Protein AF-A0A930YJN7-F1 (afdb_monomer)

Organism: NCBI:txid433664

Radius of gyration: 19.97 Å; Cα contacts (8 Å, |Δi|>4): 308; chains: 1; bounding box: 68×46×46 Å

Foldseek 3Di:
DDDDDPPCPVVPPADPVNCVPDPPDPDDLFFQEEEEELDDVSLVLQVVLVPDDADRYWYWYQPPLVCLQVDPALQQRWIQTPVHGIDTNVVVCPRGQEYEYEYAFQSRLSNLLSNLVSCVVVVHAYAYAYQYDDPRCPSNCVSNVVRHPHYHPPDDSCVVNVVNVVSSD

Structure (mmCIF, N/CA/C/O backbone):
data_AF-A0A930YJN7-F1
#
_entry.id   AF-A0A930YJN7-F1
#
loop_
_atom_site.group_PDB
_atom_site.id
_atom_site.type_symbol
_atom_site.label_atom_id
_atom_site.label_alt_id
_atom_site.label_comp_id
_atom_site.label_asym_id
_atom_site.label_entity_id
_atom_site.label_seq_id
_atom_site.pdbx_PDB_ins_code
_atom_site.Cartn_x
_atom_site.Cartn_y
_atom_site.Cartn_z
_atom_site.occupancy
_atom_site.B_iso_or_equiv
_atom_site.auth_seq_id
_atom_site.auth_comp_id
_atom_site.auth_asym_id
_atom_site.auth_atom_id
_atom_site.pdbx_PDB_model_num
ATOM 1 N N . MET A 1 1 ? -51.072 24.981 9.200 1.00 40.53 1 MET A N 1
ATOM 2 C CA . MET A 1 1 ? -50.042 25.678 10.003 1.00 40.53 1 MET A CA 1
ATOM 3 C C . MET A 1 1 ? -48.838 24.747 10.098 1.00 40.53 1 MET A C 1
ATOM 5 O O . MET A 1 1 ? -48.943 23.711 10.742 1.00 40.53 1 MET A O 1
ATOM 9 N N . ALA A 1 2 ? -47.772 25.014 9.342 1.00 50.84 2 ALA A N 1
ATOM 10 C CA . ALA A 1 2 ? -46.606 24.132 9.263 1.00 50.84 2 ALA A CA 1
ATOM 11 C C . ALA A 1 2 ? -45.735 24.295 10.519 1.00 50.84 2 ALA A C 1
ATOM 13 O O . ALA A 1 2 ? -45.372 25.415 10.877 1.00 50.84 2 ALA A O 1
ATOM 14 N N . ARG A 1 3 ? -45.435 23.189 11.209 1.00 53.50 3 ARG A N 1
ATOM 15 C CA . ARG A 1 3 ? -44.494 23.180 12.337 1.00 53.50 3 ARG A CA 1
ATOM 16 C C . ARG A 1 3 ? -43.059 23.188 11.791 1.00 53.50 3 ARG A C 1
ATOM 18 O O . ARG A 1 3 ? -42.763 22.349 10.943 1.00 53.50 3 ARG A O 1
ATOM 25 N N . PRO A 1 4 ? -42.170 24.076 12.267 1.00 57.50 4 PRO A N 1
ATOM 26 C CA . PRO A 1 4 ? -40.777 24.058 11.852 1.00 57.50 4 PRO A CA 1
ATOM 27 C C . PRO A 1 4 ? -40.095 22.803 12.404 1.00 57.50 4 PRO A C 1
ATOM 29 O O . PRO A 1 4 ? -40.222 22.490 13.591 1.00 57.50 4 PRO A O 1
ATOM 32 N N . ILE A 1 5 ? -39.369 22.083 11.549 1.00 58.59 5 ILE A N 1
ATOM 33 C CA . ILE A 1 5 ? -38.527 20.961 11.966 1.00 58.59 5 ILE A CA 1
ATOM 34 C C . ILE A 1 5 ? -37.281 21.580 12.605 1.00 58.59 5 ILE A C 1
ATOM 36 O O . ILE A 1 5 ? -36.411 22.110 11.921 1.00 58.59 5 ILE A O 1
ATOM 40 N N . LEU A 1 6 ? -37.228 21.592 13.937 1.00 59.53 6 LEU A N 1
ATOM 41 C CA . LEU A 1 6 ? -36.044 22.027 14.673 1.00 59.53 6 LEU A CA 1
ATOM 42 C C . LEU A 1 6 ? -34.861 21.124 14.293 1.00 59.53 6 LEU A C 1
ATOM 44 O O . LEU A 1 6 ? -34.946 19.902 14.440 1.00 59.53 6 LEU A O 1
ATOM 48 N N . HIS A 1 7 ? -33.746 21.743 13.893 1.00 54.53 7 HIS A N 1
ATOM 49 C CA . HIS A 1 7 ? -32.441 21.146 13.551 1.00 54.53 7 HIS A CA 1
ATOM 50 C C . HIS A 1 7 ? -31.805 20.260 14.660 1.00 54.53 7 HIS A C 1
ATOM 52 O O . HIS A 1 7 ? -30.674 19.813 14.525 1.00 54.53 7 HIS A O 1
ATOM 58 N N . ASN A 1 8 ? -32.524 19.979 15.754 1.00 55.72 8 ASN A N 1
ATOM 59 C CA . ASN A 1 8 ? -32.116 19.173 16.913 1.00 55.72 8 ASN A CA 1
ATOM 60 C C . ASN A 1 8 ? -32.830 17.795 16.970 1.00 55.72 8 ASN A C 1
ATOM 62 O O . ASN A 1 8 ? -32.676 17.031 17.917 1.00 55.72 8 ASN A O 1
ATOM 66 N N . SER A 1 9 ? -33.642 17.424 15.973 1.00 52.62 9 SER A N 1
ATOM 67 C CA . SER A 1 9 ? -34.319 16.110 16.017 1.00 52.62 9 SER A CA 1
ATOM 68 C C . SER A 1 9 ? -33.351 14.918 15.921 1.00 52.62 9 SER A C 1
ATOM 70 O O . SER A 1 9 ? -33.664 13.857 16.453 1.00 52.62 9 SER A O 1
ATOM 72 N N . CYS A 1 10 ? -32.153 15.096 15.347 1.00 55.66 10 CYS A N 1
ATOM 73 C CA . CYS A 1 10 ? -31.138 14.039 15.256 1.00 55.66 10 CYS A CA 1
ATOM 74 C C . CYS A 1 10 ? -30.540 13.642 16.619 1.00 55.66 10 CYS A C 1
ATOM 76 O O . CYS A 1 10 ? -30.138 12.498 16.791 1.00 55.66 10 CYS A O 1
ATOM 78 N N . ALA A 1 11 ? -30.517 14.543 17.611 1.00 55.44 11 ALA A N 1
ATOM 79 C CA . ALA A 1 11 ? -29.902 14.269 18.915 1.00 55.44 11 ALA A CA 1
ATOM 80 C C . ALA A 1 11 ? -30.804 13.471 19.878 1.00 55.44 11 ALA A C 1
ATOM 82 O O . ALA A 1 11 ? -30.324 12.964 20.888 1.00 55.44 11 ALA A O 1
ATOM 83 N N . ARG A 1 12 ? -32.11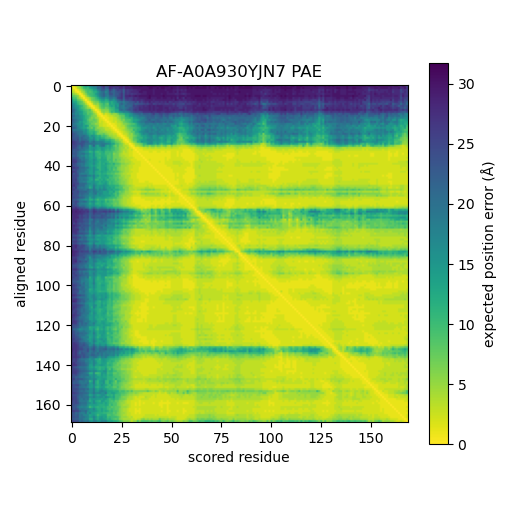2 13.358 19.590 1.00 52.56 12 ARG A N 1
ATOM 84 C 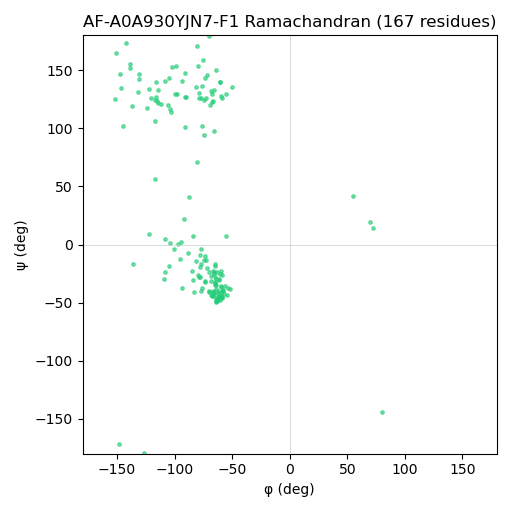CA . ARG A 1 12 ? -33.074 12.588 20.409 1.00 52.56 12 ARG A CA 1
ATOM 85 C C . ARG A 1 12 ? -33.473 11.242 19.801 1.00 52.56 12 ARG A C 1
ATOM 87 O O . ARG A 1 12 ? -34.292 10.538 20.385 1.00 52.56 12 ARG A O 1
ATOM 94 N N . ALA A 1 13 ? -32.910 10.886 18.651 1.00 56.56 13 ALA A N 1
ATOM 95 C CA . ALA A 1 13 ? -33.239 9.679 17.898 1.00 56.56 13 ALA A CA 1
ATOM 96 C C . ALA A 1 13 ? -32.409 8.458 18.340 1.00 56.56 13 ALA A C 1
ATOM 98 O O . ALA A 1 13 ? -31.905 7.711 17.506 1.00 56.56 13 ALA A O 1
ATOM 99 N N . THR A 1 14 ? -32.185 8.276 19.643 1.00 64.94 14 THR A N 1
ATOM 100 C CA . THR A 1 14 ? -31.508 7.068 20.134 1.00 64.94 14 THR A CA 1
ATOM 101 C C . THR A 1 14 ? -32.093 6.666 21.475 1.00 64.94 14 THR A C 1
ATOM 103 O O . THR A 1 14 ? -31.831 7.267 22.516 1.00 64.94 14 THR A O 1
ATOM 106 N N . THR A 1 15 ? -32.947 5.657 21.440 1.00 70.62 15 THR A N 1
ATOM 107 C CA . THR A 1 15 ? -33.506 5.009 22.622 1.00 70.62 15 THR A CA 1
ATOM 108 C C . THR A 1 15 ? -32.463 4.100 23.280 1.00 70.62 15 THR A C 1
ATOM 110 O O . THR A 1 15 ? -31.528 3.627 22.634 1.00 70.62 15 THR A O 1
ATOM 113 N N . ALA A 1 16 ? -32.646 3.783 24.565 1.00 71.06 16 ALA A N 1
ATOM 114 C CA . ALA A 1 16 ? -31.803 2.805 25.266 1.00 71.06 16 ALA A CA 1
ATOM 115 C C . ALA A 1 16 ? -31.844 1.396 24.623 1.00 71.06 16 ALA A C 1
ATOM 117 O O . ALA A 1 16 ? -30.926 0.598 24.790 1.00 71.06 16 ALA A O 1
ATOM 118 N N . ALA A 1 17 ? -32.903 1.083 23.866 1.00 72.38 17 ALA A N 1
ATOM 119 C CA . ALA A 1 17 ? -33.008 -0.156 23.097 1.00 72.38 17 ALA A CA 1
ATOM 120 C C . ALA A 1 17 ? -32.184 -0.122 21.796 1.00 72.38 17 ALA A C 1
ATOM 122 O O . ALA A 1 17 ? -31.742 -1.171 21.332 1.00 72.38 17 ALA A O 1
ATOM 123 N N . GLU A 1 18 ? -31.959 1.060 21.218 1.00 73.31 18 GLU A N 1
ATOM 124 C CA . GLU A 1 18 ? -31.126 1.260 20.025 1.00 73.31 18 GLU A CA 1
ATOM 125 C C . GLU A 1 18 ? -29.639 1.375 20.384 1.00 73.31 18 GLU A C 1
ATOM 127 O O . GLU A 1 18 ? -28.790 0.909 19.626 1.00 73.31 18 GLU A O 1
ATOM 132 N N . SER A 1 19 ? -29.301 1.900 21.569 1.00 74.94 19 SER A N 1
ATOM 133 C CA . SER A 1 19 ? -27.905 2.048 22.007 1.00 74.94 19 SER A CA 1
ATOM 134 C C . SER A 1 19 ? -27.163 0.720 22.158 1.00 74.94 19 SER A C 1
ATOM 136 O O . SER A 1 19 ? -25.947 0.707 22.026 1.00 74.94 19 SER A O 1
ATOM 138 N N . ARG A 1 20 ? -27.861 -0.407 22.364 1.00 76.12 20 ARG A N 1
ATOM 139 C CA . ARG A 1 20 ? -27.231 -1.744 22.421 1.00 76.12 20 ARG A CA 1
ATOM 140 C C . ARG A 1 20 ? -26.591 -2.186 21.099 1.00 76.12 20 ARG A C 1
ATOM 142 O O . ARG A 1 20 ? -25.828 -3.141 21.093 1.00 76.12 20 ARG A O 1
ATOM 149 N N . PHE A 1 21 ? -26.949 -1.537 19.988 1.00 78.06 21 PHE A N 1
ATOM 150 C CA . PHE A 1 21 ? -26.365 -1.786 18.671 1.00 78.06 21 PHE A CA 1
ATOM 151 C C . PHE A 1 21 ? -25.206 -0.829 18.352 1.00 78.06 21 PHE A C 1
ATOM 153 O O . PHE A 1 21 ? -24.655 -0.897 17.253 1.00 78.06 21 PHE A O 1
ATOM 160 N N . ARG A 1 22 ? -24.819 0.070 19.275 1.00 76.50 22 ARG A N 1
ATOM 161 C CA . ARG A 1 22 ? -23.608 0.879 19.096 1.00 76.50 22 ARG A CA 1
ATOM 162 C C . ARG A 1 22 ? -22.388 -0.024 19.119 1.00 76.50 22 ARG A C 1
ATOM 164 O O . ARG A 1 22 ? -22.221 -0.868 19.995 1.00 76.50 22 ARG A O 1
ATOM 171 N N . ILE A 1 23 ? -21.514 0.202 18.149 1.00 74.44 23 ILE A N 1
ATOM 172 C CA . ILE A 1 23 ? -20.166 -0.342 18.173 1.00 74.44 23 ILE A CA 1
ATOM 173 C C . ILE A 1 23 ? -19.395 0.489 19.198 1.00 74.44 23 ILE A C 1
ATOM 175 O O . ILE A 1 23 ? -18.882 1.558 18.880 1.00 74.44 23 ILE A O 1
ATOM 179 N N . ASP A 1 24 ? -19.344 0.000 20.433 1.00 74.50 24 ASP A N 1
ATOM 180 C CA . ASP A 1 24 ? -18.539 0.582 21.514 1.00 74.50 24 ASP A CA 1
ATOM 181 C C . ASP A 1 24 ? -17.138 -0.053 21.575 1.00 74.50 24 ASP A C 1
ATOM 183 O O . ASP A 1 24 ? -16.457 -0.022 22.601 1.00 74.50 24 ASP A O 1
ATOM 187 N N . VAL A 1 25 ? -16.693 -0.648 20.461 1.00 76.94 25 VAL A N 1
ATOM 188 C CA . VAL A 1 25 ? -15.333 -1.170 20.347 1.00 76.94 25 VAL A CA 1
ATOM 189 C C . VAL A 1 25 ? -14.355 0.013 20.352 1.00 76.94 25 VAL A C 1
ATOM 191 O O . VAL A 1 25 ? -14.550 0.966 19.587 1.00 76.94 25 VAL A O 1
ATOM 194 N N . PRO A 1 26 ? -13.302 -0.008 21.189 1.00 70.19 26 PRO A N 1
ATOM 195 C CA . PRO A 1 26 ? -12.254 0.996 21.119 1.00 70.19 26 PRO A CA 1
ATOM 196 C C . PRO A 1 26 ? -11.629 0.969 19.727 1.00 70.19 26 PRO A C 1
ATOM 198 O O . PRO A 1 26 ? -11.186 -0.080 19.258 1.00 70.19 26 PRO A O 1
ATOM 201 N N . ILE A 1 27 ? -11.591 2.119 19.056 1.00 67.44 27 ILE A N 1
ATOM 202 C CA . ILE A 1 27 ? -10.849 2.233 17.802 1.00 67.44 27 ILE A CA 1
ATOM 203 C C . ILE A 1 27 ? -9.372 2.079 18.157 1.00 67.44 27 ILE A C 1
ATOM 205 O O . ILE A 1 27 ? -8.868 2.824 19.002 1.00 67.44 27 ILE A O 1
ATOM 209 N N . ALA A 1 28 ? -8.702 1.105 17.534 1.00 69.75 28 ALA A N 1
ATOM 210 C CA . ALA A 1 28 ? -7.273 0.897 17.721 1.00 69.75 28 ALA A CA 1
ATOM 211 C C . ALA A 1 28 ? -6.525 2.233 17.535 1.00 69.75 28 ALA A C 1
ATOM 213 O O . ALA A 1 28 ? -6.849 2.996 16.618 1.00 69.75 28 ALA A O 1
ATOM 214 N N . PRO A 1 29 ? -5.569 2.559 18.421 1.00 68.25 29 PRO A N 1
ATOM 215 C CA . PRO A 1 29 ? -4.974 3.892 18.468 1.00 68.25 29 PRO A CA 1
ATOM 216 C C . PRO A 1 29 ? -4.191 4.243 17.195 1.00 68.25 29 PRO A C 1
ATOM 218 O O . PRO A 1 29 ? -4.152 5.420 16.832 1.00 68.25 29 PRO A O 1
ATOM 221 N N . CYS A 1 30 ? -3.628 3.233 16.524 1.00 76.25 30 CYS A N 1
ATOM 222 C CA . CYS A 1 30 ? -2.843 3.321 15.294 1.00 76.25 30 CYS A CA 1
ATOM 223 C C . CYS A 1 30 ? -3.082 2.053 14.462 1.00 76.25 30 CYS A C 1
ATOM 225 O O . CYS A 1 30 ? -3.274 0.982 15.041 1.00 76.25 30 CYS A O 1
ATOM 227 N N . ARG A 1 31 ? -3.065 2.170 13.131 1.00 83.75 31 ARG A N 1
ATOM 228 C CA . ARG A 1 31 ? -3.067 1.010 12.229 1.00 83.75 31 ARG A CA 1
ATOM 229 C C . ARG A 1 31 ? -1.632 0.616 11.921 1.00 83.75 31 ARG A C 1
ATOM 231 O O . ARG A 1 31 ? -0.876 1.463 11.454 1.00 83.75 31 ARG A O 1
ATOM 238 N N . ALA A 1 32 ? -1.281 -0.650 12.121 1.00 92.06 32 ALA A N 1
ATOM 239 C CA . ALA A 1 32 ? 0.020 -1.179 11.738 1.00 92.06 32 ALA A CA 1
ATOM 240 C C . ALA A 1 32 ? 0.152 -1.153 10.208 1.00 92.06 32 ALA A C 1
ATOM 242 O O . ALA A 1 32 ? -0.379 -2.023 9.515 1.00 92.06 32 ALA A O 1
ATOM 243 N N . ALA A 1 33 ? 0.812 -0.113 9.694 1.00 94.81 33 ALA A N 1
ATOM 244 C CA . ALA A 1 33 ? 0.974 0.122 8.266 1.00 94.81 33 ALA A CA 1
ATOM 245 C C . ALA A 1 33 ? 2.284 -0.470 7.734 1.00 94.81 33 ALA A C 1
ATOM 247 O O . ALA A 1 33 ? 3.336 -0.381 8.377 1.00 94.81 33 ALA A O 1
ATOM 248 N N . ARG A 1 34 ? 2.226 -1.042 6.533 1.00 96.75 34 ARG A N 1
ATOM 249 C CA . ARG A 1 34 ? 3.392 -1.413 5.724 1.00 96.75 34 ARG A CA 1
ATOM 250 C C . ARG A 1 34 ? 3.371 -0.615 4.442 1.00 96.75 34 ARG A C 1
ATOM 252 O O . ARG A 1 34 ? 2.371 -0.640 3.736 1.00 96.75 34 ARG A O 1
ATOM 259 N N . VAL A 1 35 ? 4.443 0.106 4.162 1.00 97.44 35 VAL A N 1
ATOM 260 C CA . VAL A 1 35 ? 4.577 0.928 2.961 1.00 97.44 35 VAL A CA 1
ATOM 261 C C . VAL A 1 35 ? 5.645 0.299 2.090 1.00 97.44 35 VAL A C 1
ATOM 263 O O . VAL A 1 35 ? 6.770 0.120 2.545 1.00 97.44 35 VAL A O 1
ATOM 266 N N . ILE A 1 36 ? 5.285 -0.074 0.867 1.00 97.62 36 ILE A N 1
ATOM 267 C CA . ILE A 1 36 ? 6.156 -0.830 -0.031 1.00 97.62 36 ILE A CA 1
ATOM 268 C C . ILE A 1 36 ? 6.296 -0.057 -1.341 1.00 97.62 36 ILE A C 1
ATOM 270 O O . ILE A 1 36 ? 5.303 0.148 -2.042 1.00 97.62 36 ILE A O 1
ATOM 274 N N . GLY A 1 37 ? 7.522 0.364 -1.656 1.00 97.44 37 GLY A N 1
ATOM 275 C CA . GLY A 1 37 ? 7.890 0.891 -2.970 1.00 97.44 37 GLY A CA 1
ATOM 276 C C . GLY A 1 37 ? 8.105 -0.260 -3.947 1.00 97.44 37 GLY A C 1
ATOM 277 O O . GLY A 1 37 ? 8.842 -1.200 -3.642 1.00 97.44 37 GLY A O 1
ATOM 278 N N . LEU A 1 38 ? 7.417 -0.213 -5.083 1.00 96.12 38 LEU A N 1
ATOM 279 C CA . LEU A 1 38 ? 7.366 -1.291 -6.070 1.00 96.12 38 LEU A CA 1
ATOM 280 C C . LEU A 1 38 ? 8.381 -1.132 -7.209 1.00 96.12 38 LEU A C 1
ATOM 282 O O . LEU A 1 38 ? 8.586 -2.075 -7.959 1.00 96.12 38 LEU A O 1
ATOM 286 N N . ASP A 1 39 ? 8.992 0.037 -7.338 1.00 94.25 39 ASP A N 1
ATOM 287 C CA . ASP A 1 39 ? 10.003 0.385 -8.341 1.00 94.25 39 ASP A CA 1
ATOM 288 C C . ASP A 1 39 ? 10.952 1.462 -7.792 1.00 94.25 39 ASP A C 1
ATOM 290 O O . ASP A 1 39 ? 10.638 2.111 -6.792 1.00 94.25 39 ASP A O 1
ATOM 294 N N . ASP A 1 40 ? 12.099 1.669 -8.436 1.00 93.06 40 ASP A N 1
ATOM 295 C CA . ASP A 1 40 ? 13.174 2.529 -7.918 1.00 93.06 40 ASP A CA 1
ATOM 296 C C . ASP A 1 40 ? 12.720 3.961 -7.580 1.00 93.06 40 ASP A C 1
ATOM 298 O O . ASP A 1 40 ? 13.056 4.484 -6.512 1.00 93.06 40 ASP A O 1
ATOM 302 N N . ASP A 1 41 ? 11.917 4.585 -8.443 1.00 93.56 41 ASP A N 1
ATOM 303 C CA . ASP A 1 41 ? 11.425 5.952 -8.235 1.00 93.56 41 ASP A CA 1
ATOM 304 C C . ASP A 1 41 ? 10.410 6.002 -7.080 1.00 93.56 41 ASP A C 1
ATOM 306 O O . ASP A 1 41 ? 10.450 6.900 -6.235 1.00 93.56 41 ASP A O 1
ATOM 310 N N . SER A 1 42 ? 9.516 5.012 -6.985 1.00 95.19 42 SER A N 1
ATOM 311 C CA . SER A 1 42 ? 8.586 4.904 -5.857 1.00 95.19 42 SER A CA 1
ATOM 312 C C . SER A 1 42 ? 9.307 4.637 -4.532 1.00 95.19 42 SER A C 1
ATOM 314 O O . SER A 1 42 ? 8.878 5.140 -3.493 1.00 95.19 42 SER A O 1
ATOM 316 N N . VAL A 1 43 ? 10.426 3.904 -4.551 1.00 95.94 43 VAL A N 1
ATOM 317 C CA . VAL A 1 43 ? 11.254 3.645 -3.366 1.00 95.94 43 VAL A CA 1
ATOM 318 C C . VAL A 1 43 ? 11.846 4.943 -2.823 1.00 95.94 43 VAL A C 1
ATOM 320 O O . VAL A 1 43 ? 11.911 5.090 -1.604 1.00 95.94 43 VAL A O 1
ATOM 323 N N . GLN A 1 44 ? 12.203 5.90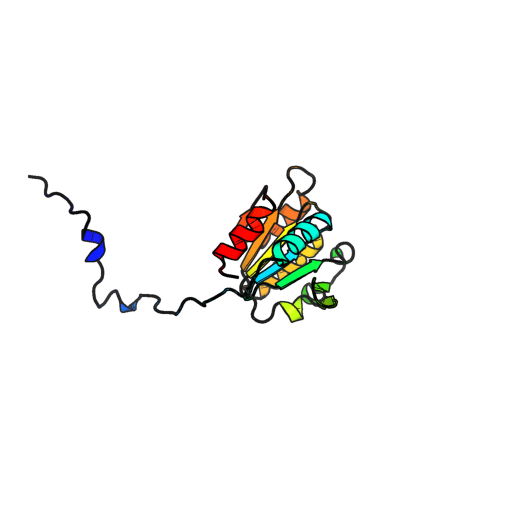8 -3.679 1.00 95.00 44 GLN A N 1
ATOM 324 C CA . GLN A 1 44 ? 12.643 7.229 -3.211 1.00 95.00 44 GLN A CA 1
ATOM 325 C C . GLN A 1 44 ? 11.532 7.951 -2.442 1.00 95.00 44 GLN A C 1
ATOM 327 O O . GLN A 1 44 ? 11.760 8.401 -1.324 1.00 95.00 44 GLN A O 1
ATOM 332 N N . VAL A 1 45 ? 10.305 7.970 -2.970 1.00 96.06 45 VAL A N 1
ATOM 333 C CA . VAL A 1 45 ? 9.154 8.592 -2.285 1.00 96.06 45 VAL A CA 1
ATOM 334 C C . VAL A 1 45 ? 8.842 7.907 -0.951 1.00 96.06 45 VAL A C 1
ATOM 336 O O . VAL A 1 45 ? 8.534 8.562 0.045 1.00 96.06 45 VAL A O 1
ATOM 339 N N . VAL A 1 46 ? 8.941 6.578 -0.910 1.00 96.88 46 VAL A N 1
ATOM 340 C CA . VAL A 1 46 ? 8.762 5.788 0.315 1.00 96.88 46 VAL A CA 1
ATOM 341 C C . VAL A 1 46 ? 9.866 6.094 1.333 1.00 96.88 46 VAL A C 1
ATOM 343 O O . VAL A 1 46 ? 9.567 6.228 2.519 1.00 96.88 46 VAL A O 1
ATOM 346 N N . ALA A 1 47 ? 11.115 6.246 0.890 1.00 95.81 47 ALA A N 1
ATOM 347 C CA . ALA A 1 47 ? 12.237 6.621 1.746 1.00 95.81 47 ALA A CA 1
ATOM 348 C C . ALA A 1 47 ? 12.097 8.048 2.294 1.00 95.81 47 ALA A C 1
ATOM 350 O O . ALA A 1 47 ? 12.322 8.270 3.482 1.00 95.81 47 ALA A O 1
ATOM 351 N N . ASP A 1 48 ? 11.663 9.003 1.474 1.00 95.25 48 ASP A N 1
ATOM 352 C CA . ASP A 1 48 ? 11.403 10.375 1.911 1.00 95.25 48 ASP A CA 1
ATOM 353 C C . ASP A 1 48 ? 10.317 10.403 2.992 1.00 95.25 48 ASP A C 1
ATOM 355 O O . ASP A 1 48 ? 10.528 10.963 4.069 1.00 95.25 48 ASP A O 1
ATOM 359 N N . ALA A 1 49 ? 9.201 9.701 2.773 1.00 95.06 49 ALA A N 1
ATOM 360 C CA . ALA A 1 49 ? 8.135 9.589 3.765 1.00 95.06 49 ALA A CA 1
ATOM 361 C C . ALA A 1 49 ? 8.598 8.911 5.065 1.00 95.06 49 ALA A C 1
ATOM 363 O O . ALA A 1 49 ? 8.090 9.250 6.134 1.00 95.06 49 ALA A O 1
ATOM 364 N N . ALA A 1 50 ? 9.563 7.988 5.011 1.00 95.12 50 ALA A N 1
ATOM 365 C CA . ALA A 1 50 ? 10.084 7.294 6.189 1.00 95.12 50 ALA A CA 1
ATOM 366 C C . ALA A 1 50 ? 10.802 8.222 7.190 1.00 95.12 50 ALA A C 1
ATOM 368 O O . ALA A 1 50 ? 10.933 7.857 8.358 1.00 95.12 50 ALA A O 1
ATOM 369 N N . HIS A 1 51 ? 11.227 9.422 6.772 1.00 92.94 51 HIS A N 1
ATOM 370 C CA . HIS A 1 51 ? 11.903 10.391 7.644 1.00 92.94 51 HIS A CA 1
ATOM 371 C C . HIS A 1 51 ? 10.973 11.071 8.665 1.00 92.94 51 HIS A C 1
ATOM 373 O O . HIS A 1 51 ? 11.452 11.703 9.609 1.00 92.94 51 HIS A O 1
ATOM 379 N N . GLU A 1 52 ? 9.655 10.944 8.505 1.00 91.00 52 GLU A N 1
ATOM 380 C CA . GLU A 1 52 ? 8.672 11.465 9.456 1.00 91.00 52 GLU A CA 1
ATOM 381 C C . GLU A 1 52 ? 8.504 10.538 10.684 1.00 91.00 52 GLU A C 1
ATOM 383 O O . GLU A 1 52 ? 8.742 9.329 10.610 1.00 91.00 52 GLU A O 1
ATOM 388 N N . PRO A 1 53 ? 8.087 11.061 11.857 1.00 87.50 53 PRO A N 1
ATOM 389 C CA . PRO A 1 53 ? 8.040 10.297 13.104 1.00 87.50 53 PRO A CA 1
ATOM 390 C C . PRO A 1 53 ? 6.792 9.401 13.203 1.00 87.50 53 PRO A C 1
ATOM 392 O O . PRO A 1 53 ? 5.886 9.641 14.010 1.00 87.50 53 PRO A O 1
ATOM 395 N N . TRP A 1 54 ? 6.750 8.338 12.402 1.00 92.69 54 TRP A N 1
ATOM 396 C CA . TRP A 1 54 ? 5.671 7.348 12.423 1.00 92.69 54 TRP A CA 1
ATOM 397 C C . TRP A 1 54 ? 5.747 6.428 13.639 1.00 92.69 54 TRP A C 1
ATOM 399 O O . TRP A 1 54 ? 6.824 6.018 14.081 1.00 92.69 54 TRP A O 1
ATOM 409 N N . ARG A 1 55 ? 4.591 6.050 14.190 1.00 87.19 55 ARG A N 1
ATOM 410 C CA . ARG A 1 55 ? 4.545 5.203 15.396 1.00 87.19 55 ARG A CA 1
ATOM 411 C C . ARG A 1 55 ? 4.683 3.721 15.073 1.00 87.19 55 ARG A C 1
ATOM 413 O O . ARG A 1 55 ? 5.337 2.975 15.800 1.00 87.19 55 ARG A O 1
ATOM 420 N N . THR A 1 56 ? 4.029 3.299 14.004 1.00 89.31 56 THR A N 1
ATOM 421 C CA . THR A 1 56 ? 3.771 1.904 13.639 1.00 89.31 56 THR A CA 1
ATOM 422 C C . THR A 1 56 ? 4.014 1.611 12.160 1.00 89.31 56 THR A C 1
ATOM 424 O O . THR A 1 56 ? 4.175 0.438 11.818 1.00 89.31 56 THR A O 1
ATOM 427 N N . ALA A 1 57 ? 4.090 2.636 11.301 1.00 94.25 57 ALA A N 1
ATOM 428 C CA . ALA A 1 57 ? 4.474 2.472 9.904 1.00 94.25 57 ALA A CA 1
ATOM 429 C C . ALA A 1 57 ? 5.886 1.885 9.776 1.00 94.25 57 ALA A C 1
ATOM 431 O O . ALA A 1 57 ? 6.810 2.244 10.518 1.00 94.25 57 ALA A O 1
ATOM 432 N N . ARG A 1 58 ? 6.044 0.974 8.820 1.00 95.38 58 ARG A N 1
ATOM 433 C CA . ARG A 1 58 ? 7.331 0.422 8.396 1.00 95.38 58 ARG A CA 1
ATOM 434 C C . ARG A 1 58 ? 7.429 0.488 6.879 1.00 95.38 58 ARG A C 1
ATOM 436 O O . ARG A 1 58 ? 6.406 0.364 6.202 1.00 95.38 58 ARG A O 1
ATOM 443 N N . PHE A 1 59 ? 8.640 0.698 6.379 1.00 96.81 59 PHE A N 1
ATOM 444 C CA . PHE A 1 59 ? 8.906 1.079 4.996 1.00 96.81 59 PHE A CA 1
ATOM 445 C C . PHE A 1 59 ? 9.835 0.062 4.342 1.00 96.81 59 PHE A C 1
ATOM 447 O O . PHE A 1 59 ? 10.841 -0.333 4.931 1.00 96.81 59 PHE A O 1
ATOM 454 N N . TYR A 1 60 ? 9.486 -0.355 3.130 1.00 97.00 60 TYR A N 1
ATOM 455 C CA . TYR A 1 60 ? 10.177 -1.412 2.406 1.00 97.00 60 TYR A CA 1
ATOM 456 C C . TYR A 1 60 ? 10.337 -1.055 0.932 1.00 97.00 60 TYR A C 1
ATOM 458 O O . TYR A 1 60 ? 9.499 -0.373 0.340 1.00 97.00 60 TYR A O 1
ATOM 466 N N . ALA A 1 61 ? 11.389 -1.592 0.334 1.00 95.69 61 ALA A N 1
ATOM 467 C CA . ALA A 1 61 ? 11.587 -1.684 -1.099 1.00 95.69 61 ALA A CA 1
ATOM 468 C C . ALA A 1 61 ? 11.346 -3.123 -1.569 1.00 95.69 61 ALA A C 1
ATOM 470 O O . ALA A 1 61 ? 11.700 -4.086 -0.879 1.00 95.69 61 ALA A O 1
ATOM 471 N N . CYS A 1 62 ? 10.762 -3.269 -2.752 1.00 91.94 62 CYS A N 1
ATOM 472 C CA . CYS A 1 62 ? 10.732 -4.536 -3.465 1.00 91.94 62 CYS A CA 1
ATOM 473 C C . CYS A 1 62 ? 11.954 -4.613 -4.390 1.00 91.94 62 CYS A C 1
ATOM 475 O O . CYS A 1 62 ? 11.956 -3.997 -5.448 1.00 91.94 62 CYS A O 1
ATOM 477 N N . ASP A 1 63 ? 12.995 -5.345 -3.985 1.00 72.56 63 ASP A N 1
ATOM 478 C CA . ASP A 1 63 ? 14.269 -5.384 -4.726 1.00 72.56 63 ASP A CA 1
ATOM 479 C C . ASP A 1 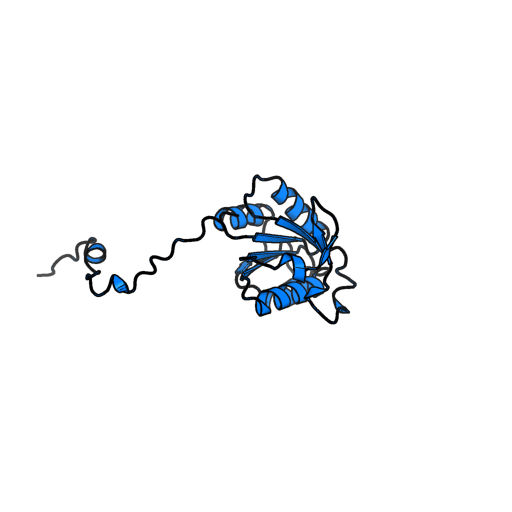63 ? 14.245 -6.317 -5.954 1.00 72.56 63 ASP A C 1
ATOM 481 O O . ASP A 1 63 ? 14.998 -6.096 -6.896 1.00 72.56 63 ASP A O 1
ATOM 485 N N . ASP A 1 64 ? 13.392 -7.349 -5.957 1.00 69.81 64 ASP A N 1
ATOM 486 C CA . ASP A 1 64 ? 13.379 -8.417 -6.977 1.00 69.81 64 ASP A CA 1
ATOM 487 C C . ASP A 1 64 ? 12.061 -8.444 -7.769 1.00 69.81 64 ASP A C 1
ATOM 489 O O . ASP A 1 64 ? 11.327 -9.433 -7.821 1.00 69.81 64 ASP A O 1
ATOM 493 N N . THR A 1 65 ? 11.714 -7.317 -8.387 1.00 71.69 65 THR A N 1
ATOM 494 C CA . THR A 1 65 ? 10.474 -7.196 -9.173 1.00 71.69 65 THR A CA 1
ATOM 495 C C . THR A 1 65 ? 10.467 -8.093 -10.412 1.00 71.69 65 THR A C 1
ATOM 497 O O . THR A 1 65 ? 9.413 -8.608 -10.788 1.00 71.69 65 THR A O 1
ATOM 500 N N . ALA A 1 66 ? 11.639 -8.331 -11.010 1.00 71.56 66 ALA A N 1
ATOM 501 C CA . ALA A 1 66 ? 11.803 -9.208 -12.165 1.00 71.56 66 ALA A CA 1
ATOM 502 C C . ALA A 1 66 ? 11.604 -10.690 -11.809 1.00 71.56 66 ALA A C 1
ATOM 504 O O . ALA A 1 66 ? 10.960 -11.417 -12.563 1.00 71.56 66 ALA A O 1
ATOM 505 N N . GLU A 1 67 ? 12.111 -11.128 -10.653 1.00 77.38 67 GLU A N 1
ATOM 506 C CA . GLU A 1 67 ? 11.954 -12.512 -10.186 1.00 77.38 67 GLU A CA 1
ATOM 507 C C . GLU A 1 67 ? 10.563 -12.770 -9.592 1.00 77.38 67 GLU A C 1
ATOM 509 O O . GLU A 1 67 ? 10.116 -13.916 -9.541 1.00 77.38 67 GLU A O 1
ATOM 514 N N . ALA A 1 68 ? 9.838 -11.715 -9.198 1.00 80.12 68 ALA A N 1
ATOM 515 C CA . ALA A 1 68 ? 8.514 -11.836 -8.600 1.00 80.12 68 ALA A CA 1
ATOM 516 C C . ALA A 1 68 ? 7.525 -12.611 -9.483 1.00 80.12 68 ALA A C 1
ATOM 518 O O . ALA A 1 68 ? 6.714 -13.355 -8.952 1.00 80.12 68 ALA A O 1
ATOM 519 N N . ALA A 1 69 ? 7.594 -12.477 -10.813 1.00 80.38 69 ALA A N 1
ATOM 520 C CA . ALA A 1 69 ? 6.657 -13.133 -11.731 1.00 80.38 69 ALA A CA 1
ATOM 521 C C . ALA A 1 69 ? 6.751 -14.672 -11.731 1.00 80.38 69 ALA A C 1
ATOM 523 O O . ALA A 1 69 ? 5.767 -15.340 -12.053 1.00 80.38 69 ALA A O 1
ATOM 524 N N . ASP A 1 70 ? 7.913 -15.220 -11.368 1.00 85.44 70 ASP A N 1
ATOM 525 C CA . ASP A 1 70 ? 8.185 -16.660 -11.373 1.00 85.44 70 ASP A CA 1
ATOM 526 C C . ASP A 1 70 ? 7.992 -17.305 -9.987 1.00 85.44 70 ASP A C 1
ATOM 528 O O . ASP A 1 70 ? 8.181 -18.516 -9.825 1.00 85.44 70 ASP A O 1
ATOM 532 N N . LEU A 1 71 ? 7.603 -16.521 -8.973 1.00 84.56 71 LEU A N 1
ATOM 533 C CA . LEU A 1 71 ? 7.420 -17.027 -7.616 1.00 84.56 71 LEU A CA 1
ATOM 534 C C . LEU A 1 71 ? 6.151 -17.893 -7.509 1.00 84.56 71 LEU A C 1
ATOM 536 O O . LEU A 1 71 ? 5.051 -17.436 -7.826 1.00 84.56 71 LEU A O 1
ATOM 540 N N . PRO A 1 72 ? 6.261 -19.138 -7.007 1.00 86.50 72 PRO A N 1
ATOM 541 C CA . PRO A 1 72 ? 5.106 -20.019 -6.849 1.00 86.50 72 PRO A CA 1
ATOM 542 C C . PRO A 1 72 ? 4.199 -19.599 -5.685 1.00 86.50 72 PRO A C 1
ATOM 544 O O . PRO A 1 72 ? 2.990 -19.818 -5.746 1.00 86.50 72 PRO A O 1
ATOM 547 N N . ASP A 1 73 ? 4.777 -19.012 -4.633 1.00 90.75 73 ASP A N 1
ATOM 548 C CA . ASP A 1 73 ? 4.076 -18.564 -3.432 1.00 90.75 73 ASP A CA 1
ATOM 549 C C . ASP A 1 73 ? 4.277 -17.048 -3.251 1.00 90.75 73 ASP A C 1
ATOM 551 O O . ASP A 1 73 ? 5.422 -16.587 -3.230 1.00 90.75 73 ASP A O 1
ATOM 555 N N . PRO A 1 74 ? 3.204 -16.243 -3.119 1.00 89.88 74 PRO A N 1
ATOM 556 C CA . PRO A 1 74 ? 3.338 -14.817 -2.834 1.00 89.88 74 PRO A CA 1
ATOM 557 C C . PRO A 1 74 ? 4.084 -14.495 -1.539 1.00 89.88 74 PRO A C 1
ATOM 559 O O . PRO A 1 74 ? 4.696 -13.432 -1.461 1.00 89.88 74 PRO A O 1
ATOM 562 N N . ASP A 1 75 ? 4.080 -15.380 -0.546 1.00 91.75 75 ASP A N 1
ATOM 563 C CA . ASP A 1 75 ? 4.744 -15.128 0.734 1.00 91.75 75 ASP A CA 1
ATOM 564 C C . ASP A 1 75 ? 6.276 -15.176 0.643 1.00 91.75 75 ASP A C 1
ATOM 566 O O . ASP A 1 75 ? 6.956 -14.591 1.492 1.00 91.75 75 ASP A O 1
ATOM 570 N N . ASP A 1 76 ? 6.821 -15.825 -0.391 1.00 91.88 76 ASP A N 1
ATOM 571 C CA . ASP A 1 76 ? 8.263 -15.922 -0.637 1.00 91.88 76 ASP A CA 1
ATOM 572 C C . ASP A 1 76 ? 8.858 -14.640 -1.244 1.00 91.88 76 ASP A C 1
ATOM 574 O O . ASP A 1 76 ? 10.086 -14.510 -1.303 1.00 91.88 76 ASP A O 1
ATOM 578 N N . LEU A 1 77 ? 8.018 -13.676 -1.649 1.00 92.94 77 LEU A N 1
ATOM 579 C CA . LEU A 1 77 ? 8.473 -12.387 -2.166 1.00 92.94 77 LEU A CA 1
ATOM 580 C C . LEU A 1 77 ? 9.391 -11.705 -1.147 1.00 92.94 77 LEU A C 1
ATOM 582 O O . LEU A 1 77 ? 9.055 -11.575 0.033 1.00 92.94 77 LEU A O 1
ATOM 586 N N . ARG A 1 78 ? 10.561 -11.256 -1.606 1.00 93.62 78 ARG A N 1
ATOM 587 C CA . ARG A 1 78 ? 11.549 -10.614 -0.740 1.00 93.62 78 ARG A CA 1
ATOM 588 C C . ARG A 1 78 ? 11.319 -9.113 -0.683 1.00 93.62 78 ARG A C 1
ATOM 590 O O . ARG A 1 78 ? 11.287 -8.435 -1.705 1.00 93.62 78 ARG A O 1
ATOM 597 N N . LEU A 1 79 ? 11.212 -8.607 0.536 1.00 93.88 79 LEU A N 1
ATOM 598 C CA . LEU A 1 79 ? 11.181 -7.185 0.832 1.00 93.88 79 LEU A CA 1
ATOM 599 C C . LEU A 1 79 ? 12.488 -6.790 1.500 1.00 93.88 79 LEU A C 1
ATOM 601 O O . LEU A 1 79 ? 12.995 -7.511 2.361 1.00 93.88 79 LEU A O 1
ATOM 605 N N . ARG A 1 80 ? 13.012 -5.622 1.155 1.00 94.75 80 ARG A N 1
ATOM 606 C CA . ARG A 1 80 ? 14.099 -4.990 1.894 1.00 94.75 80 ARG A CA 1
ATOM 607 C C . ARG A 1 80 ? 13.532 -3.865 2.731 1.00 94.75 80 ARG A C 1
ATOM 609 O O . ARG A 1 80 ? 12.998 -2.903 2.195 1.00 94.75 80 ARG A O 1
ATOM 616 N N . ASP A 1 81 ? 13.649 -4.002 4.042 1.00 93.12 81 ASP A N 1
ATOM 617 C CA . ASP A 1 81 ? 13.393 -2.902 4.968 1.00 93.12 81 ASP A CA 1
ATOM 618 C C . ASP A 1 81 ? 14.377 -1.757 4.660 1.00 93.12 81 ASP A C 1
ATOM 620 O O . ASP A 1 81 ? 15.539 -2.000 4.330 1.00 93.12 81 ASP A O 1
ATOM 624 N N . LEU A 1 82 ? 13.923 -0.506 4.712 1.00 89.88 82 LEU A N 1
ATOM 625 C CA . LEU A 1 82 ? 14.802 0.639 4.451 1.00 89.88 82 LEU A CA 1
ATOM 626 C C . LEU A 1 82 ? 15.833 0.870 5.568 1.00 89.88 82 LEU A C 1
ATOM 628 O O . LEU A 1 82 ? 16.906 1.408 5.297 1.00 89.88 82 LEU A O 1
ATOM 632 N N . ASP A 1 83 ? 15.551 0.402 6.785 1.00 84.50 83 ASP A N 1
ATOM 633 C CA . ASP A 1 83 ? 16.434 0.499 7.950 1.00 84.50 83 ASP A CA 1
ATOM 634 C C . ASP A 1 83 ? 17.122 -0.834 8.298 1.00 84.50 83 ASP A C 1
ATOM 636 O O . ASP A 1 83 ? 18.102 -0.861 9.052 1.00 84.50 83 ASP A O 1
ATOM 640 N N . ARG A 1 84 ? 16.603 -1.967 7.804 1.00 76.25 84 ARG A N 1
ATOM 641 C CA . ARG A 1 84 ? 17.070 -3.326 8.145 1.00 76.25 84 ARG A CA 1
ATOM 642 C C . ARG A 1 84 ? 17.411 -4.153 6.901 1.00 76.25 84 ARG A C 1
ATOM 644 O O . ARG A 1 84 ? 17.364 -3.693 5.772 1.00 76.25 84 ARG A O 1
ATOM 651 N N . GLY A 1 85 ? 17.836 -5.397 7.116 1.00 85.56 85 GLY A N 1
ATOM 652 C CA . GLY A 1 85 ? 18.116 -6.332 6.024 1.00 85.56 85 GLY A CA 1
ATOM 653 C C . GLY A 1 85 ? 16.855 -6.816 5.296 1.00 85.56 85 GLY A C 1
ATOM 654 O O . GLY A 1 85 ? 15.731 -6.476 5.655 1.00 85.56 85 GLY A O 1
ATOM 655 N N . GLY A 1 86 ? 17.054 -7.661 4.284 1.00 88.19 86 GLY A N 1
ATOM 656 C CA . GLY A 1 86 ? 15.956 -8.286 3.546 1.00 88.19 86 GLY A CA 1
ATOM 657 C C . GLY A 1 86 ? 15.219 -9.368 4.341 1.00 88.19 86 GLY A C 1
ATOM 658 O O . GLY A 1 86 ? 15.831 -10.130 5.093 1.00 88.19 86 GLY A O 1
ATOM 659 N N . MET A 1 87 ? 13.915 -9.481 4.108 1.00 91.31 87 MET A N 1
ATOM 660 C CA . MET A 1 87 ? 12.996 -10.435 4.729 1.00 91.31 87 MET A CA 1
ATOM 661 C C . MET A 1 87 ? 11.954 -10.940 3.728 1.00 91.31 87 MET A C 1
ATOM 663 O O . MET A 1 87 ? 11.907 -10.484 2.586 1.00 91.31 87 MET A O 1
ATOM 667 N N . ARG A 1 88 ? 11.149 -11.921 4.134 1.00 92.81 88 ARG A N 1
ATOM 668 C CA . ARG A 1 88 ? 10.049 -12.450 3.322 1.00 92.81 88 ARG A CA 1
ATOM 669 C C . ARG A 1 88 ? 8.763 -11.688 3.611 1.00 92.81 88 ARG A C 1
ATOM 671 O O . ARG A 1 88 ? 8.534 -11.276 4.747 1.00 92.81 88 ARG A O 1
ATOM 678 N N . LEU A 1 89 ? 7.912 -11.548 2.601 1.00 93.50 89 LEU A N 1
ATOM 679 C CA . LEU A 1 89 ? 6.621 -10.881 2.723 1.00 93.50 89 LEU A CA 1
ATOM 680 C C . LEU A 1 89 ? 5.741 -11.558 3.780 1.00 93.50 89 LEU A C 1
ATOM 682 O O . LEU A 1 89 ? 5.165 -10.870 4.619 1.00 93.50 89 LEU A O 1
ATOM 686 N N . GLY A 1 90 ? 5.659 -12.891 3.763 1.00 92.38 90 GLY A N 1
ATOM 687 C CA . GLY A 1 90 ? 4.799 -13.641 4.683 1.00 92.38 90 GLY A CA 1
ATOM 688 C C . GLY A 1 90 ? 5.106 -13.374 6.160 1.00 92.38 90 GLY A C 1
ATOM 689 O O . GLY A 1 90 ? 4.175 -13.213 6.949 1.00 92.38 90 GLY A O 1
ATOM 690 N N . ASP A 1 91 ? 6.393 -13.261 6.501 1.00 92.12 91 ASP A N 1
ATOM 691 C CA . ASP A 1 91 ? 6.861 -13.000 7.868 1.00 92.12 91 ASP A CA 1
ATOM 692 C C . ASP A 1 91 ? 6.503 -11.580 8.338 1.00 92.12 91 ASP A C 1
ATOM 694 O O . ASP A 1 91 ? 6.252 -11.352 9.519 1.00 92.12 91 ASP A O 1
ATOM 698 N N . GLU A 1 92 ? 6.458 -10.611 7.421 1.00 92.88 92 GLU A N 1
ATOM 699 C CA . GLU A 1 92 ? 6.183 -9.210 7.755 1.00 92.88 92 GLU A CA 1
ATOM 700 C C . GLU A 1 92 ? 4.685 -8.889 7.849 1.00 92.88 92 GLU A C 1
ATOM 702 O O . GLU A 1 92 ? 4.287 -7.923 8.500 1.00 92.88 92 GLU A O 1
ATOM 707 N N . LEU A 1 93 ? 3.824 -9.683 7.211 1.00 93.88 93 LEU A N 1
ATOM 708 C CA . LEU A 1 93 ? 2.381 -9.429 7.191 1.00 93.88 93 LEU A CA 1
ATOM 709 C C . LEU A 1 93 ? 1.657 -9.824 8.493 1.00 93.88 93 LEU A C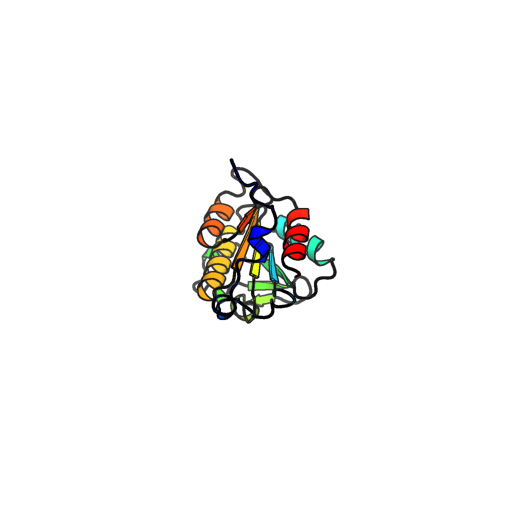 1
ATOM 711 O O . LEU A 1 93 ? 0.450 -9.589 8.618 1.00 93.88 93 LEU A O 1
ATOM 715 N N . GLU A 1 94 ? 2.347 -10.410 9.474 1.00 91.00 94 GLU A N 1
ATOM 716 C CA . GLU A 1 94 ? 1.745 -10.774 10.758 1.00 91.00 94 GLU A CA 1
ATOM 717 C C . GLU A 1 94 ? 1.346 -9.526 11.571 1.00 91.00 94 GLU A C 1
ATOM 719 O O . GLU A 1 94 ? 2.159 -8.657 11.881 1.00 91.00 94 GLU A O 1
ATOM 724 N N . GLY A 1 95 ? 0.060 -9.426 11.931 1.00 87.81 95 GLY A N 1
ATOM 725 C CA . GLY A 1 95 ? -0.465 -8.304 12.721 1.00 87.81 95 GLY A CA 1
ATOM 726 C C . GLY A 1 95 ? -0.576 -6.973 11.966 1.00 87.81 95 GLY A C 1
ATOM 727 O O . GLY A 1 95 ? -0.753 -5.932 12.598 1.00 87.81 95 GLY A O 1
ATOM 728 N N . VAL A 1 96 ? -0.475 -6.989 10.635 1.00 94.62 96 VAL A N 1
ATOM 729 C CA . VAL A 1 96 ? -0.619 -5.802 9.782 1.00 94.62 96 VAL A CA 1
ATOM 730 C C . VAL A 1 96 ? -2.095 -5.481 9.545 1.00 94.62 96 VAL A C 1
ATOM 732 O O . VAL A 1 96 ? -2.899 -6.356 9.235 1.00 94.62 96 VAL A O 1
ATOM 735 N N . ASP A 1 97 ? -2.452 -4.201 9.644 1.00 93.50 97 ASP A N 1
ATOM 736 C CA . ASP A 1 97 ? -3.813 -3.724 9.370 1.00 93.50 97 ASP A CA 1
ATOM 737 C C . ASP A 1 97 ? -3.974 -3.247 7.922 1.00 93.50 97 ASP A C 1
ATOM 739 O O . ASP A 1 97 ? -5.040 -3.394 7.307 1.00 93.50 97 ASP A O 1
ATOM 743 N N . VAL A 1 98 ? -2.927 -2.605 7.396 1.00 95.25 98 VAL A N 1
ATOM 744 C CA . VAL A 1 98 ? -2.944 -1.932 6.099 1.00 95.25 98 VAL A CA 1
ATOM 745 C C . VAL A 1 98 ? -1.591 -2.024 5.400 1.00 95.25 98 VAL A C 1
ATOM 747 O O . VAL A 1 98 ? -0.551 -1.748 5.994 1.00 95.25 98 VAL A O 1
ATOM 750 N N . THR A 1 99 ? -1.625 -2.344 4.111 1.00 97.44 99 THR A N 1
ATOM 751 C CA . THR A 1 99 ? -0.464 -2.303 3.221 1.00 97.44 99 THR A CA 1
ATOM 752 C C . THR A 1 99 ? -0.697 -1.241 2.156 1.00 97.44 99 THR A C 1
ATOM 754 O O . THR A 1 99 ? -1.697 -1.280 1.437 1.00 97.44 99 THR A O 1
ATOM 757 N N . VAL A 1 100 ? 0.216 -0.282 2.066 1.00 97.81 100 VAL A N 1
ATOM 758 C CA . VAL A 1 100 ? 0.251 0.772 1.055 1.00 97.81 100 VAL A CA 1
ATOM 759 C C . VAL A 1 100 ? 1.318 0.396 0.033 1.00 97.81 100 VAL A C 1
ATOM 761 O O . VAL A 1 100 ? 2.498 0.335 0.363 1.00 97.81 100 VAL A O 1
ATOM 764 N N . MET A 1 101 ? 0.902 0.128 -1.198 1.00 97.94 101 MET A N 1
ATOM 765 C CA . MET A 1 101 ? 1.802 -0.115 -2.321 1.00 97.94 101 MET A CA 1
ATOM 766 C C . MET A 1 101 ? 1.958 1.165 -3.134 1.00 97.94 101 MET A C 1
ATOM 768 O O . MET A 1 101 ? 0.954 1.775 -3.506 1.00 97.94 101 MET A O 1
ATOM 772 N N . VAL A 1 102 ? 3.196 1.561 -3.409 1.00 97.88 102 VAL A N 1
ATOM 773 C CA . VAL A 1 102 ? 3.522 2.773 -4.166 1.00 97.88 102 VAL A CA 1
ATOM 774 C C . VAL A 1 102 ? 4.215 2.364 -5.458 1.00 97.88 102 VAL A C 1
ATOM 776 O O . VAL A 1 102 ? 5.189 1.622 -5.410 1.00 97.88 102 VAL A O 1
ATOM 779 N N . ALA A 1 103 ? 3.708 2.834 -6.595 1.00 96.69 103 ALA A N 1
ATOM 780 C CA . ALA A 1 103 ? 4.297 2.599 -7.911 1.00 96.69 103 ALA A CA 1
ATOM 781 C C . ALA A 1 103 ? 4.429 3.913 -8.688 1.00 96.69 103 ALA A C 1
ATOM 783 O O . ALA A 1 103 ? 3.550 4.777 -8.638 1.00 96.69 103 ALA A O 1
ATOM 784 N N . SER A 1 104 ? 5.507 4.059 -9.443 1.00 95.25 104 SER A N 1
ATOM 785 C CA . SER A 1 104 ? 5.723 5.121 -10.425 1.00 95.25 104 SER A CA 1
ATOM 786 C C . SER A 1 104 ? 5.650 4.599 -11.865 1.00 95.25 104 SER A C 1
ATOM 788 O O . SER A 1 104 ? 5.346 5.371 -12.780 1.00 95.25 104 SER A O 1
ATOM 790 N N . ASN A 1 105 ? 5.889 3.297 -12.061 1.00 94.19 105 ASN A N 1
ATOM 791 C CA . ASN A 1 105 ? 5.930 2.631 -13.356 1.00 94.19 105 ASN A CA 1
ATOM 792 C C . ASN A 1 105 ? 5.447 1.161 -13.260 1.00 94.19 105 ASN A C 1
ATOM 794 O O . ASN A 1 105 ? 4.893 0.743 -12.243 1.00 94.19 105 ASN A O 1
ATOM 798 N N . ASP A 1 106 ? 5.593 0.398 -14.345 1.00 93.88 106 ASP A N 1
ATOM 799 C CA . ASP A 1 106 ? 5.095 -0.977 -14.471 1.00 93.88 106 ASP A CA 1
ATOM 800 C C . ASP A 1 106 ? 6.067 -2.064 -13.986 1.00 93.88 106 ASP A C 1
ATOM 802 O O . ASP A 1 106 ? 5.661 -3.227 -13.899 1.00 93.88 106 ASP A O 1
ATOM 806 N N . ASP A 1 107 ? 7.308 -1.721 -13.630 1.00 93.00 107 ASP A N 1
ATOM 807 C CA . ASP A 1 107 ? 8.344 -2.697 -13.264 1.00 93.00 107 ASP A CA 1
ATOM 808 C C . ASP A 1 107 ? 7.907 -3.538 -12.056 1.00 93.00 107 ASP A C 1
ATOM 810 O O . ASP A 1 107 ? 8.131 -4.745 -12.003 1.00 93.00 107 ASP A O 1
ATOM 814 N N . GLY A 1 108 ? 7.182 -2.924 -11.121 1.00 92.69 108 GLY A N 1
ATOM 815 C CA . GLY A 1 108 ? 6.660 -3.564 -9.919 1.00 92.69 108 GLY A CA 1
ATOM 816 C C . GLY A 1 108 ? 5.329 -4.310 -10.061 1.00 92.69 108 GLY A C 1
ATOM 817 O O . GLY A 1 108 ? 4.763 -4.735 -9.052 1.00 92.69 108 GLY A O 1
ATOM 818 N N . ALA A 1 109 ? 4.776 -4.471 -11.268 1.00 94.50 109 ALA A N 1
ATOM 819 C CA . ALA A 1 109 ? 3.434 -5.036 -11.467 1.00 94.50 109 ALA A CA 1
ATOM 820 C C . ALA A 1 109 ? 3.280 -6.474 -10.922 1.00 94.50 109 ALA A C 1
ATOM 822 O O . ALA A 1 109 ? 2.276 -6.802 -10.279 1.00 94.50 109 ALA A O 1
ATOM 823 N N . ALA A 1 110 ? 4.286 -7.330 -11.127 1.00 93.88 110 ALA A N 1
ATOM 824 C CA . ALA A 1 110 ? 4.279 -8.696 -10.601 1.00 93.88 110 ALA A CA 1
ATOM 825 C C . ALA A 1 110 ? 4.296 -8.702 -9.063 1.00 93.88 110 ALA A C 1
ATOM 827 O O . ALA A 1 110 ? 3.434 -9.319 -8.432 1.00 93.88 110 ALA A O 1
ATOM 828 N N . ALA A 1 111 ? 5.200 -7.929 -8.455 1.00 95.06 111 ALA A N 1
ATOM 829 C CA . ALA A 1 111 ? 5.270 -7.760 -7.006 1.00 95.06 111 ALA A CA 1
ATOM 830 C C . ALA A 1 111 ? 3.950 -7.230 -6.421 1.00 95.06 111 ALA A C 1
ATOM 832 O O . ALA A 1 111 ? 3.456 -7.765 -5.428 1.00 95.06 111 ALA A O 1
ATOM 833 N N . ALA A 1 112 ? 3.320 -6.251 -7.078 1.00 95.88 112 ALA A N 1
ATOM 834 C CA . ALA A 1 112 ? 2.021 -5.714 -6.677 1.00 95.88 112 ALA A CA 1
ATOM 835 C C . ALA A 1 112 ? 0.928 -6.794 -6.627 1.00 95.88 112 ALA A C 1
ATOM 837 O O . ALA A 1 112 ? 0.104 -6.810 -5.709 1.00 95.88 112 ALA A O 1
ATOM 838 N N . SER A 1 113 ? 0.937 -7.720 -7.591 1.00 95.44 113 SER A N 1
ATOM 839 C CA . SER A 1 113 ? 0.005 -8.849 -7.621 1.00 95.44 113 SER A CA 1
ATOM 840 C C . SER A 1 113 ? 0.244 -9.819 -6.463 1.00 95.44 113 SER A C 1
ATOM 842 O O . SER A 1 113 ? -0.717 -10.215 -5.802 1.00 95.44 113 SER A O 1
ATOM 844 N N . HIS A 1 114 ? 1.503 -10.166 -6.174 1.00 95.25 114 HIS A N 1
ATOM 845 C CA . HIS A 1 114 ? 1.848 -11.047 -5.053 1.00 95.25 114 HIS A CA 1
ATOM 846 C C . HIS A 1 114 ? 1.491 -10.421 -3.704 1.00 95.25 114 HIS A C 1
ATOM 848 O O . HIS A 1 114 ? 0.820 -11.058 -2.891 1.00 95.25 114 HIS A O 1
ATOM 854 N N . ILE A 1 115 ? 1.848 -9.152 -3.490 1.00 96.19 115 ILE A N 1
ATOM 855 C CA . ILE A 1 115 ? 1.518 -8.421 -2.261 1.00 96.19 115 ILE A CA 1
ATOM 856 C C . ILE A 1 115 ? 0.003 -8.301 -2.100 1.00 96.19 115 ILE A C 1
ATOM 858 O O . ILE A 1 115 ? -0.529 -8.582 -1.024 1.00 96.19 115 ILE A O 1
ATOM 862 N N . GLY A 1 116 ? -0.705 -7.917 -3.164 1.00 96.19 116 GLY A N 1
ATOM 863 C CA . GLY A 1 116 ? -2.160 -7.803 -3.163 1.00 96.19 116 GLY A CA 1
ATOM 864 C C . GLY A 1 116 ? -2.851 -9.124 -2.822 1.00 96.19 116 GLY A C 1
ATOM 865 O O . GLY A 1 116 ? -3.742 -9.149 -1.969 1.00 96.19 116 GLY A O 1
ATOM 866 N N . LEU A 1 117 ? -2.399 -10.233 -3.414 1.00 95.88 117 LEU A N 1
ATOM 867 C CA . LEU A 1 117 ? -2.911 -11.571 -3.123 1.00 95.88 117 LEU A CA 1
ATOM 868 C C . LEU A 1 117 ? -2.627 -11.987 -1.672 1.00 95.88 117 LEU A C 1
ATOM 870 O O . LEU A 1 117 ? -3.554 -12.385 -0.964 1.00 95.88 117 LEU A O 1
ATOM 874 N N . ALA A 1 118 ? -1.386 -11.838 -1.200 1.00 96.12 118 ALA A N 1
ATOM 875 C CA . ALA A 1 118 ? -0.991 -12.168 0.171 1.00 96.12 118 ALA A CA 1
ATOM 876 C C . ALA A 1 118 ? -1.785 -11.372 1.218 1.00 96.12 118 ALA A C 1
ATOM 878 O O . ALA A 1 118 ? -2.195 -11.930 2.241 1.00 96.12 118 ALA A O 1
ATOM 879 N N . CYS A 1 119 ? -2.038 -10.086 0.957 1.00 96.69 119 CYS A N 1
ATOM 880 C CA . CYS A 1 119 ? -2.873 -9.234 1.804 1.00 96.69 119 CYS A CA 1
ATOM 881 C C . CYS A 1 119 ? -4.339 -9.681 1.781 1.00 96.69 119 CYS A C 1
ATOM 883 O O . CYS A 1 119 ? -4.973 -9.779 2.833 1.00 96.69 119 CYS A O 1
ATOM 885 N N . SER A 1 120 ? -4.873 -9.987 0.594 1.00 95.25 120 SER A N 1
ATOM 886 C CA . SER A 1 120 ? -6.261 -10.421 0.407 1.00 95.25 120 SER A CA 1
ATOM 887 C C . SER A 1 120 ? -6.567 -11.706 1.178 1.00 95.25 120 SER A C 1
ATOM 889 O O . SER A 1 120 ? -7.564 -11.760 1.902 1.00 95.25 120 SER A O 1
ATOM 891 N N . LEU A 1 121 ? -5.669 -12.696 1.113 1.00 94.62 121 LEU A N 1
ATOM 892 C CA . LEU A 1 121 ? -5.787 -13.964 1.844 1.00 94.62 121 LEU A CA 1
ATOM 893 C C . LEU A 1 121 ? -5.817 -13.777 3.372 1.00 94.62 121 LEU A C 1
ATOM 895 O O . LEU A 1 121 ? -6.395 -14.599 4.080 1.00 94.62 121 LEU A O 1
ATOM 899 N N . ARG A 1 122 ? -5.237 -12.681 3.877 1.00 94.75 122 ARG A N 1
ATOM 900 C CA . ARG A 1 122 ? -5.140 -12.349 5.309 1.00 94.75 122 ARG A CA 1
ATOM 901 C C . ARG A 1 122 ? -6.168 -11.317 5.781 1.00 94.75 122 ARG A C 1
ATOM 903 O O . ARG A 1 122 ? -6.221 -11.008 6.966 1.00 94.75 122 ARG A O 1
ATOM 910 N N . GLY A 1 123 ? -6.986 -10.769 4.880 1.00 94.38 123 GLY A N 1
ATOM 911 C CA . GLY A 1 123 ? -7.936 -9.701 5.208 1.00 94.38 123 GLY A CA 1
ATOM 912 C C . GLY A 1 123 ? -7.283 -8.348 5.519 1.00 94.38 123 GLY A C 1
ATOM 913 O O . GLY A 1 123 ? -7.923 -7.488 6.128 1.00 94.38 123 GLY A O 1
ATOM 914 N N . ILE A 1 124 ? -6.035 -8.146 5.093 1.00 96.19 124 ILE A N 1
ATOM 915 C CA . ILE A 1 124 ? -5.291 -6.894 5.262 1.00 96.19 124 ILE A CA 1
ATOM 916 C C . ILE A 1 124 ? -5.813 -5.873 4.249 1.00 96.19 124 ILE A C 1
ATOM 918 O O . ILE A 1 124 ? -6.050 -6.196 3.083 1.00 96.19 124 ILE A O 1
ATOM 922 N N . THR A 1 125 ? -6.021 -4.624 4.675 1.00 95.62 125 THR A N 1
ATOM 923 C CA . THR A 1 125 ? -6.492 -3.582 3.753 1.00 95.62 125 THR A CA 1
ATOM 924 C C . THR A 1 125 ? -5.363 -3.144 2.834 1.00 95.62 125 THR A C 1
ATOM 926 O O . THR A 1 125 ? -4.335 -2.671 3.297 1.00 95.62 125 THR A O 1
ATOM 929 N N . THR A 1 126 ? -5.577 -3.228 1.527 1.00 96.62 126 THR A N 1
ATOM 930 C CA . THR A 1 126 ? -4.606 -2.748 0.543 1.00 96.62 126 THR A CA 1
ATOM 931 C C . THR A 1 126 ? -4.997 -1.367 0.022 1.00 96.62 126 THR A C 1
ATOM 933 O O . THR A 1 126 ? -6.134 -1.164 -0.417 1.00 96.62 126 THR A O 1
ATOM 936 N N . ALA A 1 127 ? -4.052 -0.431 0.043 1.00 96.69 127 ALA A N 1
ATOM 937 C CA . ALA A 1 127 ? -4.136 0.855 -0.638 1.00 96.69 127 ALA A CA 1
ATOM 938 C C . ALA A 1 127 ? -3.040 0.944 -1.709 1.00 96.69 127 ALA A C 1
ATOM 940 O O . ALA A 1 127 ? -1.920 0.498 -1.479 1.00 96.69 127 ALA A O 1
ATOM 941 N N . GLY A 1 128 ? -3.360 1.504 -2.872 1.00 96.62 128 GLY A N 1
ATOM 942 C CA . GLY A 1 128 ? -2.393 1.772 -3.935 1.00 96.62 128 GLY A CA 1
ATOM 943 C C . GLY A 1 128 ? -2.228 3.271 -4.169 1.00 96.62 128 GLY A C 1
ATOM 944 O O . GLY A 1 128 ? -3.227 3.982 -4.296 1.00 96.62 128 GLY A O 1
ATOM 945 N N . LEU A 1 129 ? -0.985 3.736 -4.258 1.00 97.19 129 LEU A N 1
ATOM 946 C CA . LEU A 1 129 ? -0.616 5.070 -4.728 1.00 97.19 129 LEU A CA 1
ATOM 947 C C . LEU A 1 129 ? 0.165 4.924 -6.030 1.00 97.19 129 LEU A C 1
ATOM 949 O O . LEU A 1 129 ? 1.199 4.261 -6.057 1.00 97.19 129 LEU A O 1
ATOM 953 N N . VAL A 1 130 ? -0.324 5.535 -7.105 1.00 96.81 130 VAL A N 1
ATOM 954 C CA . VAL A 1 130 ? 0.347 5.492 -8.407 1.00 96.81 130 VAL A CA 1
ATOM 955 C C . VAL A 1 130 ? 0.746 6.903 -8.807 1.00 96.81 130 VAL A C 1
ATOM 957 O O . VAL A 1 130 ? -0.112 7.707 -9.160 1.00 96.81 130 VAL A O 1
ATOM 960 N N . LEU A 1 131 ? 2.043 7.197 -8.728 1.00 93.94 131 LEU A N 1
ATOM 961 C CA . LEU A 1 131 ? 2.618 8.529 -8.950 1.00 93.94 131 LEU A CA 1
ATOM 962 C C . LEU A 1 131 ? 2.623 8.920 -10.437 1.00 93.94 131 LEU A C 1
ATOM 964 O O . LEU A 1 131 ? 2.493 10.087 -10.798 1.00 93.94 131 LEU A O 1
ATOM 968 N N . GLY A 1 132 ? 2.775 7.926 -11.315 1.00 83.81 132 GLY A N 1
ATOM 969 C CA . GLY A 1 132 ? 2.791 8.117 -12.761 1.00 83.81 132 GLY A CA 1
ATOM 970 C C . GLY A 1 132 ? 1.396 8.255 -13.377 1.00 83.81 132 GLY A C 1
ATOM 971 O O . GLY A 1 132 ? 0.361 8.016 -12.754 1.00 83.81 132 GLY A O 1
ATOM 972 N N . SER A 1 133 ? 1.364 8.617 -14.659 1.00 80.19 133 SER A N 1
ATOM 973 C CA . SER A 1 133 ? 0.128 8.691 -15.440 1.00 80.19 133 SER A CA 1
ATOM 974 C C . SER A 1 133 ? 0.322 8.138 -16.850 1.00 80.19 133 SER A C 1
ATOM 976 O O . SER A 1 133 ? 1.425 8.114 -17.391 1.00 80.19 133 SER A O 1
ATOM 978 N N . GLY A 1 134 ? -0.772 7.690 -17.467 1.00 84.31 134 GLY A N 1
ATOM 979 C CA . GLY A 1 134 ? -0.750 7.176 -18.834 1.00 84.31 134 GLY A CA 1
ATOM 980 C C . GLY A 1 134 ? -0.258 5.732 -18.932 1.00 84.31 134 GLY A C 1
ATOM 981 O O . GLY A 1 134 ? -0.592 4.892 -18.101 1.00 84.31 134 GLY A O 1
ATOM 982 N N . SER A 1 135 ? 0.471 5.422 -20.005 1.00 83.75 135 SER A N 1
ATOM 983 C CA . SER A 1 135 ? 0.830 4.045 -20.363 1.00 83.75 135 SER A CA 1
ATOM 984 C C . SER A 1 135 ? 1.968 3.450 -19.540 1.00 83.75 135 SER A C 1
ATOM 986 O O . SER A 1 135 ? 2.122 2.239 -19.573 1.00 83.75 135 SER A O 1
ATOM 988 N N . SER A 1 136 ? 2.757 4.262 -18.833 1.00 85.75 136 SER A N 1
ATOM 989 C CA . SER A 1 136 ? 3.896 3.780 -18.038 1.00 85.75 136 SER A CA 1
ATOM 990 C C . SER A 1 136 ? 3.493 3.075 -16.743 1.00 85.75 136 SER A C 1
ATOM 992 O O . SER A 1 136 ? 4.345 2.454 -16.128 1.00 85.75 136 SER A O 1
ATOM 994 N N . VAL A 1 137 ? 2.226 3.201 -16.328 1.00 92.50 137 VAL A N 1
ATOM 995 C CA . VAL A 1 137 ? 1.676 2.648 -15.075 1.00 92.50 137 VAL A CA 1
ATOM 996 C C . VAL A 1 137 ? 0.485 1.711 -15.307 1.00 92.50 137 VAL A C 1
ATOM 998 O O . VAL A 1 137 ? -0.250 1.363 -14.378 1.00 92.50 137 VAL A O 1
ATOM 1001 N N . ALA A 1 138 ? 0.209 1.352 -16.562 1.00 93.19 138 ALA A N 1
ATOM 1002 C CA . ALA A 1 138 ? -0.983 0.590 -16.910 1.00 93.19 138 ALA A CA 1
ATOM 1003 C C . ALA A 1 138 ? -0.948 -0.838 -16.334 1.00 93.19 138 ALA A C 1
ATOM 1005 O O . ALA A 1 138 ? -1.975 -1.328 -15.854 1.00 93.19 138 ALA A O 1
ATOM 1006 N N . GLY A 1 139 ? 0.215 -1.489 -16.354 1.00 93.38 139 GLY A N 1
ATOM 1007 C CA . GLY A 1 139 ? 0.453 -2.809 -15.771 1.00 93.38 139 GLY A CA 1
ATOM 1008 C C . GLY A 1 139 ? 0.382 -2.813 -14.243 1.00 93.38 139 GLY A C 1
ATOM 1009 O O . GLY A 1 139 ? -0.291 -3.673 -13.664 1.00 93.38 139 GLY A O 1
ATOM 1010 N N . ALA A 1 140 ? 0.981 -1.823 -13.581 1.00 93.19 140 ALA A N 1
ATOM 1011 C CA . ALA A 1 140 ? 0.887 -1.648 -12.135 1.00 93.19 140 ALA A CA 1
ATOM 1012 C C . ALA A 1 140 ? -0.570 -1.425 -11.707 1.00 93.19 140 ALA A C 1
ATOM 1014 O O . ALA A 1 140 ? -1.066 -2.093 -10.800 1.00 93.19 140 ALA A O 1
ATOM 1015 N N . LEU A 1 141 ? -1.315 -0.570 -12.417 1.00 94.56 141 LEU A N 1
ATOM 1016 C CA . LEU A 1 141 ? -2.744 -0.362 -12.166 1.00 94.56 141 LEU A CA 1
ATOM 1017 C C . LEU A 1 141 ? -3.564 -1.636 -12.367 1.00 94.56 141 LEU A C 1
ATOM 1019 O O . LEU A 1 141 ? -4.427 -1.943 -11.543 1.00 94.56 141 LEU A O 1
ATOM 1023 N N . ALA A 1 142 ? -3.323 -2.376 -13.450 1.00 95.75 142 A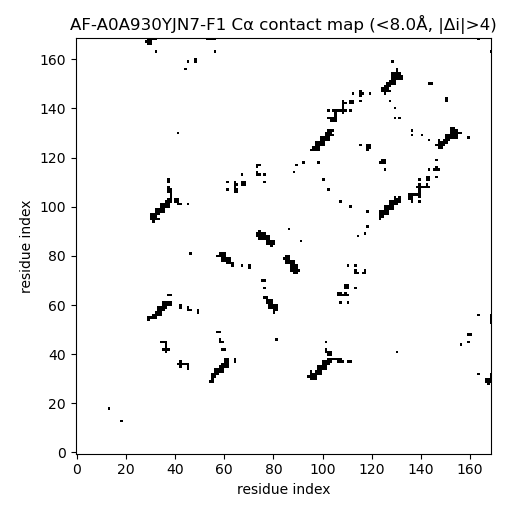LA A N 1
ATOM 1024 C CA . ALA A 1 142 ? -4.015 -3.636 -13.709 1.00 95.75 142 ALA A CA 1
ATOM 1025 C C . ALA A 1 142 ? -3.773 -4.660 -12.588 1.00 95.75 142 ALA A C 1
ATOM 1027 O O . ALA A 1 142 ? -4.703 -5.370 -12.209 1.00 95.75 142 ALA A O 1
ATOM 1028 N N . SER A 1 143 ? -2.565 -4.671 -12.023 1.00 95.62 143 SER A N 1
ATOM 1029 C CA . SER A 1 143 ? -2.153 -5.560 -10.932 1.00 95.62 143 SER A CA 1
ATOM 1030 C C . SER A 1 143 ? -2.707 -5.136 -9.570 1.00 95.62 143 SER A C 1
ATOM 1032 O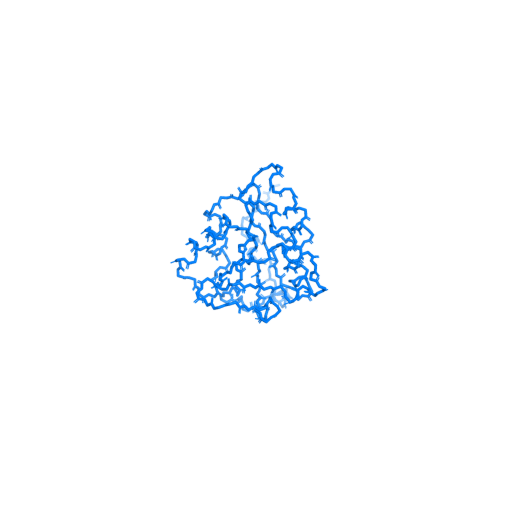 O . SER A 1 143 ? -3.110 -5.978 -8.772 1.00 95.62 143 SER A O 1
ATOM 1034 N N . LEU A 1 144 ? -2.789 -3.829 -9.303 1.00 94.62 144 LEU A N 1
ATOM 1035 C CA . LEU A 1 144 ? -3.284 -3.282 -8.036 1.00 94.62 144 LEU A CA 1
ATOM 1036 C C . LEU A 1 144 ? -4.813 -3.335 -7.918 1.00 94.62 144 LEU A C 1
ATOM 1038 O O . LEU A 1 144 ? -5.340 -3.626 -6.843 1.00 94.62 144 LEU A O 1
ATOM 1042 N N . ARG A 1 145 ? -5.550 -3.054 -9.002 1.00 95.00 145 ARG A N 1
ATOM 1043 C CA . ARG A 1 145 ? -7.021 -2.890 -8.990 1.00 95.00 145 ARG A CA 1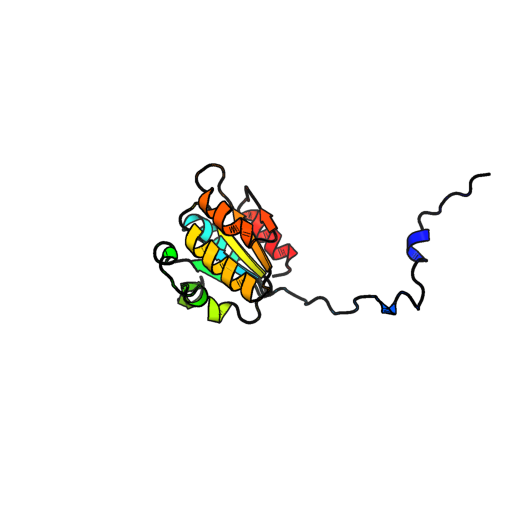
ATOM 1044 C C . ARG A 1 145 ? -7.824 -4.050 -8.386 1.00 95.00 145 ARG A C 1
ATOM 1046 O O . ARG A 1 145 ? -8.826 -3.749 -7.741 1.00 95.00 145 ARG A O 1
ATOM 1053 N N . PRO A 1 146 ? -7.464 -5.332 -8.574 1.00 95.88 146 PRO A N 1
ATOM 1054 C CA . PRO A 1 146 ? -8.209 -6.441 -7.979 1.00 95.88 146 PRO A CA 1
ATOM 1055 C C . PRO A 1 146 ? -8.152 -6.468 -6.448 1.00 95.88 146 PRO A C 1
ATOM 1057 O O . PRO A 1 146 ? -9.081 -6.963 -5.812 1.00 95.88 146 PRO A O 1
ATOM 1060 N N . TYR A 1 147 ? -7.075 -5.939 -5.862 1.00 95.31 147 TYR A N 1
ATOM 1061 C CA . TYR A 1 147 ? -6.781 -6.065 -4.433 1.00 95.31 147 TYR A CA 1
ATOM 1062 C C . TYR A 1 147 ? -6.944 -4.743 -3.672 1.00 95.31 147 TYR A C 1
ATOM 1064 O O . TYR A 1 147 ? -7.298 -4.739 -2.492 1.00 95.31 147 TYR A O 1
ATOM 1072 N N . ALA A 1 148 ? -6.713 -3.611 -4.340 1.00 93.44 148 ALA A N 1
ATOM 1073 C CA . ALA A 1 148 ? -6.771 -2.288 -3.739 1.00 93.44 148 ALA A CA 1
ATOM 1074 C C . ALA A 1 148 ? -8.209 -1.898 -3.360 1.00 93.44 148 ALA A C 1
ATOM 1076 O O . ALA A 1 148 ? -9.093 -1.761 -4.206 1.00 93.44 148 ALA A O 1
ATOM 1077 N N . ARG A 1 149 ? -8.430 -1.641 -2.067 1.00 93.19 149 ARG A N 1
ATOM 1078 C CA . ARG A 1 149 ? -9.673 -1.032 -1.563 1.00 93.19 149 ARG A CA 1
ATOM 1079 C C . ARG A 1 149 ? -9.707 0.476 -1.784 1.00 93.19 149 ARG A C 1
ATOM 1081 O O . ARG A 1 149 ? -10.783 1.055 -1.892 1.00 93.19 149 ARG A O 1
ATOM 1088 N N . VAL A 1 150 ? -8.532 1.094 -1.825 1.00 93.62 150 VAL A N 1
ATOM 1089 C CA . VAL A 1 150 ? -8.320 2.510 -2.128 1.00 93.62 150 VAL A CA 1
ATOM 1090 C C . VAL A 1 150 ? -7.207 2.583 -3.162 1.00 93.62 150 VAL A C 1
ATOM 1092 O O . VAL A 1 150 ? -6.174 1.944 -2.984 1.00 93.62 150 VAL A O 1
ATOM 1095 N N . LEU A 1 151 ? -7.414 3.335 -4.238 1.00 94.75 151 LEU A N 1
ATOM 1096 C CA . LEU A 1 151 ? -6.423 3.517 -5.292 1.00 94.75 151 LEU A CA 1
ATOM 1097 C C . LEU A 1 151 ? -6.400 4.995 -5.692 1.00 94.75 151 LEU A C 1
ATOM 1099 O O . LEU A 1 151 ? -7.432 5.522 -6.111 1.00 94.75 151 LEU A O 1
ATOM 1103 N N . LEU A 1 152 ? -5.252 5.652 -5.530 1.00 94.56 152 LEU A N 1
ATOM 1104 C CA . LEU A 1 152 ? -5.046 7.065 -5.850 1.00 94.56 152 LEU A CA 1
ATOM 1105 C C . LEU A 1 152 ? -4.211 7.185 -7.134 1.00 94.56 152 LEU A C 1
ATOM 1107 O O . LEU A 1 152 ? -3.108 6.640 -7.196 1.00 94.56 152 LEU A O 1
ATOM 1111 N N . VAL A 1 153 ? -4.771 7.827 -8.168 1.00 92.56 153 VAL A N 1
ATOM 1112 C CA . VAL A 1 153 ? -4.182 7.905 -9.519 1.00 92.56 153 VAL A CA 1
ATOM 1113 C C . VAL A 1 153 ? -4.628 9.196 -10.233 1.00 92.56 153 VAL A C 1
ATOM 1115 O O . VAL A 1 153 ? -5.836 9.382 -10.413 1.00 92.56 153 VAL A O 1
ATOM 1118 N N . PRO A 1 154 ? -3.705 10.040 -10.726 1.00 89.56 154 PRO A N 1
ATOM 1119 C CA . PRO A 1 154 ? -2.310 10.091 -10.300 1.00 89.56 154 PRO A CA 1
ATOM 1120 C C . PRO A 1 154 ? -2.234 10.517 -8.828 1.00 89.56 154 PRO A C 1
ATOM 1122 O O . PRO A 1 154 ? -3.107 11.236 -8.341 1.00 89.56 154 PRO A O 1
ATOM 1125 N N . ALA A 1 155 ? -1.212 10.049 -8.132 1.00 92.38 155 ALA A N 1
ATOM 1126 C CA . ALA A 1 155 ? -0.860 10.500 -6.798 1.00 92.38 155 ALA A CA 1
ATOM 1127 C C . ALA A 1 155 ? 0.327 11.461 -6.858 1.00 92.38 155 ALA A C 1
ATOM 1129 O O . ALA A 1 155 ? 1.176 11.368 -7.744 1.00 92.38 155 ALA A O 1
ATOM 1130 N N . GLU A 1 156 ? 0.406 12.352 -5.885 1.00 93.75 156 GLU A N 1
ATOM 1131 C CA . GLU A 1 156 ? 1.580 13.170 -5.616 1.00 93.75 156 GLU A CA 1
ATOM 1132 C C . GLU A 1 156 ? 2.385 12.545 -4.459 1.00 93.75 156 GLU A C 1
ATOM 1134 O O . GLU A 1 156 ? 1.810 11.847 -3.620 1.00 93.75 156 GLU A O 1
ATOM 1139 N N . PRO A 1 157 ? 3.711 12.762 -4.371 1.00 90.94 157 PRO A N 1
ATOM 1140 C CA . PRO A 1 157 ? 4.524 12.216 -3.279 1.00 90.94 157 PRO A CA 1
ATOM 1141 C C . PRO A 1 157 ? 3.973 12.530 -1.875 1.00 90.94 157 PRO A C 1
ATOM 1143 O O . PRO A 1 157 ? 3.952 11.658 -1.004 1.00 90.94 157 PRO A O 1
ATOM 1146 N N . ASP A 1 158 ? 3.435 13.738 -1.684 1.00 94.06 158 ASP A N 1
ATOM 1147 C CA . ASP A 1 158 ? 2.857 14.197 -0.414 1.00 94.06 158 ASP A CA 1
ATOM 1148 C C . ASP A 1 158 ? 1.574 13.438 -0.023 1.00 94.06 158 ASP A C 1
ATOM 1150 O O . ASP A 1 158 ? 1.246 13.327 1.166 1.00 94.06 158 ASP A O 1
ATOM 1154 N N . ASP A 1 159 ? 0.867 12.836 -0.988 1.00 95.25 159 ASP A N 1
ATOM 1155 C CA . ASP A 1 159 ? -0.333 12.041 -0.713 1.00 95.25 159 ASP A CA 1
ATOM 1156 C C . ASP A 1 159 ? -0.021 10.834 0.175 1.00 95.25 159 ASP A C 1
ATOM 1158 O O . ASP A 1 159 ? -0.870 10.419 0.970 1.00 95.25 159 ASP A O 1
ATOM 1162 N N . LEU A 1 160 ? 1.198 10.284 0.096 1.00 95.81 160 LEU A N 1
ATOM 1163 C CA . LEU A 1 160 ? 1.627 9.187 0.962 1.00 95.81 160 LEU A CA 1
ATOM 1164 C C . LEU A 1 160 ? 1.647 9.635 2.428 1.00 95.81 160 LEU A C 1
ATOM 1166 O O . LEU A 1 160 ? 1.085 8.961 3.294 1.00 95.81 160 LEU A O 1
ATOM 1170 N N . VAL A 1 161 ? 2.231 10.801 2.706 1.00 95.69 161 VAL A N 1
ATOM 1171 C CA . VAL A 1 161 ? 2.302 11.374 4.058 1.00 95.69 161 VAL A CA 1
ATOM 1172 C C . VAL A 1 161 ? 0.901 11.703 4.572 1.00 95.69 161 VAL A C 1
ATOM 1174 O O . VAL A 1 161 ? 0.559 11.384 5.717 1.00 95.69 161 VAL A O 1
ATOM 1177 N N . HIS A 1 162 ? 0.046 12.287 3.730 1.00 94.62 162 HIS A N 1
ATOM 1178 C CA . HIS A 1 162 ? -1.344 12.575 4.085 1.00 94.62 162 HIS A CA 1
ATOM 1179 C C . HIS A 1 162 ? -2.146 11.304 4.386 1.00 94.62 162 HIS A C 1
ATOM 1181 O O . HIS A 1 162 ? -2.883 11.261 5.379 1.00 94.62 162 HIS A O 1
ATOM 1187 N N . LEU A 1 163 ? -1.968 10.249 3.588 1.00 94.06 163 LEU A N 1
ATOM 1188 C CA . LEU A 1 163 ? -2.611 8.957 3.797 1.00 94.06 163 LEU A CA 1
ATOM 1189 C C . LEU A 1 163 ? -2.168 8.322 5.121 1.00 94.06 163 LEU A C 1
ATOM 1191 O O . LEU A 1 163 ? -3.014 7.918 5.920 1.00 94.06 163 LEU A O 1
ATOM 1195 N N . LEU A 1 164 ? -0.864 8.270 5.395 1.00 93.50 164 LEU A N 1
ATOM 1196 C CA . LEU A 1 164 ? -0.327 7.702 6.636 1.00 93.50 164 LEU A CA 1
ATOM 1197 C C . LEU A 1 164 ? -0.767 8.496 7.871 1.00 93.50 164 LEU A C 1
ATOM 1199 O O . LEU A 1 164 ? -1.154 7.912 8.887 1.00 93.50 164 LEU A O 1
ATOM 1203 N N . THR A 1 165 ? -0.823 9.824 7.758 1.00 92.62 165 THR A N 1
ATOM 1204 C CA . THR A 1 165 ? -1.363 10.699 8.807 1.00 92.62 165 THR A CA 1
ATOM 1205 C C . THR A 1 165 ? -2.833 10.383 9.089 1.00 92.62 165 THR A C 1
ATOM 1207 O O . THR A 1 165 ? -3.236 10.262 10.249 1.00 92.62 165 THR A O 1
ATOM 1210 N N . ALA A 1 166 ? -3.644 10.188 8.045 1.00 91.00 166 ALA A N 1
ATOM 1211 C CA . ALA A 1 166 ? -5.053 9.823 8.185 1.00 91.00 166 ALA A CA 1
ATOM 1212 C C . ALA A 1 166 ? -5.242 8.431 8.816 1.00 91.00 166 ALA A C 1
ATOM 1214 O O . ALA A 1 166 ? -6.174 8.226 9.600 1.00 91.00 166 ALA A O 1
ATOM 1215 N N . LEU A 1 167 ? -4.339 7.490 8.524 1.00 89.62 167 LEU A N 1
ATOM 1216 C CA . LEU A 1 167 ? -4.300 6.156 9.134 1.00 89.62 167 LEU A CA 1
ATOM 1217 C C . LEU A 1 167 ? -3.790 6.170 10.583 1.00 89.62 167 LEU A C 1
ATOM 1219 O O . LEU A 1 167 ? -3.933 5.160 11.277 1.00 89.62 167 LEU A O 1
ATOM 1223 N N . ARG A 1 168 ? -3.256 7.310 11.050 1.00 89.31 168 ARG A N 1
ATOM 1224 C CA . ARG A 1 168 ? -2.578 7.464 12.348 1.00 89.31 168 ARG A CA 1
ATOM 1225 C C . ARG A 1 168 ? -1.443 6.453 12.494 1.00 89.31 168 ARG A C 1
ATOM 1227 O O . ARG A 1 168 ? -1.336 5.801 13.534 1.00 89.31 168 ARG A O 1
ATOM 1234 N N . ALA A 1 169 ? -0.693 6.279 11.410 1.00 84.00 169 ALA A N 1
ATOM 1235 C CA . ALA A 1 169 ? 0.350 5.275 11.299 1.00 84.00 169 ALA A CA 1
AT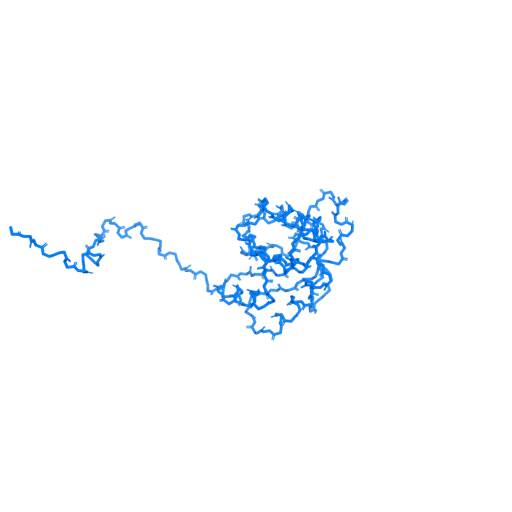OM 1236 C C . ALA A 1 169 ? 1.544 5.543 12.227 1.00 84.00 169 ALA A C 1
ATOM 1238 O O . ALA A 1 169 ? 1.736 6.663 12.753 1.00 84.00 169 ALA A O 1
#

Mean predicted aligned error: 8.09 Å

Sequence (169 aa):
MARPILHNSCARATTAAESRFRIDVPIAPCRAARVIGLDDDSVQVVADAAHEPWRTARFYACDDTAEAADLPDPDDLRLRDLDRGGMRLGDELEGVDVTVMVASNDDGAAAASHIGLACSLRGITTAGLVLGSGSSVAGALASLRPYARVLLVPAEPDDLVHLLTALRA

Secondary structure (DSSP, 8-state):
-PPP--TTGGGG---TTTGGGS--PPPPSS--EEEEE-SHHHHHHHHHHHTS--SS-EEEE---HHHHTT-SSGGG-EEEESSS-EEEHHHHTTT-SEEEEEESSSTTHHHHHHHHHHHHHHTPEEEEEE---GGGGHHHHHHHTTT-SEEESSPPHHHHHHHHHHHT-

Nearest PDB structures (foldseek):
  1k7y-assembly1_A  TM=5.025E-01  e=2.109E-03  Escherichia coli
  3iv9-assembly1_A  TM=5.031E-01  e=7.003E-03  Escherichia coli
  7jmk-assembly2_D  TM=4.593E-01  e=9.017E-03  Sus scrofa
  7jmk-assembly1_B  TM=4.979E-01  e=1.495E-02  Sus scrofa
  8sse-assembly1_D  TM=5.351E-01  e=6.213E-01  Thermus thermophilus HB8

pLDDT: mean 87.26, std 12.41, range [40.53, 97.94]

Solvent-accessible surface area (backbone atoms only — not comparable to full-atom values): 9189 Å² total; per-residue (Å²): 136,89,77,83,83,62,96,61,61,78,82,70,73,67,50,82,82,56,56,76,72,56,82,81,68,80,74,72,88,48,39,34,28,38,38,34,9,30,32,76,71,20,29,51,50,45,54,60,54,60,75,52,95,54,80,47,50,44,49,28,34,42,81,51,26,80,60,36,68,76,52,92,49,48,42,70,41,54,32,30,36,78,90,53,71,72,45,42,41,52,76,64,55,66,88,44,48,33,38,38,41,29,30,42,39,36,68,14,17,42,39,39,35,29,51,32,49,53,30,56,80,68,72,30,44,31,32,36,39,28,54,36,69,71,82,54,26,46,53,25,48,65,31,36,58,86,44,36,80,42,76,40,75,66,30,58,75,65,52,56,53,53,51,40,58,75,51,41,36